Protein AF-A0AAD5MAP2-F1 (afdb_monomer_lite)

Sequence (119 aa):
MLKFIVWCILVHTVLSLGLGRTQSSGVKGRLICDSKPAAGVTVKLYDDDRGVDADDLMASGKTNSNGEFELRGYTEEFTPIDPKLNIYHDCNDLKPCQRKSTIKIPDKYITSGKVRAVS

Foldseek 3Di:
DVVVVVVVVVVVVVVPPLLWFKKKFKEKDFDDFPNAGDWFKKKWKWFDDPDDDDTHTFWIDTAHRRRIDMTMGIDTHNDQTFIKMWIWACRVHPDPGTDIDMDTDDSVRMDTDSDDRYD

Organism: Parelaphostrongylus tenuis (NCBI:txid148309)

Secondary structure (DSSP, 8-state):
-HHHHHHHHHHHHHHTS--PEEEEEEEEEE-EETTEE-TT-EEEEEE---SSS---EEEEEE--TTSEEEEEEEEEESSPP-EEEEEEE-TT--SSSPEEEEEEPPGGG-EESS-----

InterPro domains:
  IPR001534 Transthyretin-like [PF01060] (28-106)
  IPR001534 Transthyretin-like [PTHR21700] (10-115)
  IPR038479 Transthyretin-like superfamily [G3DSA:2.60.40.3330] (21-118)

pLDDT: mean 85.28, std 15.69, range [42.94, 98.69]

Radius of gyration: 20.09 Å; chains: 1; bounding box: 65×20×52 Å

Structure (mmCIF, N/CA/C/O backbone):
data_AF-A0AAD5MAP2-F1
#
_entry.id   AF-A0AAD5MAP2-F1
#
loop_
_atom_site.group_PDB
_atom_site.id
_atom_site.type_symbol
_atom_site.label_atom_id
_atom_site.label_alt_id
_atom_site.label_comp_id
_atom_site.label_asym_id
_atom_site.label_entity_id
_atom_site.label_seq_id
_atom_site.pdbx_PDB_ins_code
_atom_site.Cartn_x
_atom_site.Cartn_y
_atom_site.Cartn_z
_atom_site.occupancy
_atom_site.B_iso_or_equiv
_atom_site.auth_seq_id
_atom_site.auth_comp_id
_atom_site.auth_asym_id
_atom_site.auth_atom_id
_atom_site.pdbx_PDB_model_num
ATOM 1 N N . MET A 1 1 ? 46.084 8.352 -27.701 1.00 62.28 1 MET A N 1
ATOM 2 C CA . MET A 1 1 ? 45.324 9.337 -26.896 1.00 62.28 1 MET A CA 1
ATOM 3 C C . MET A 1 1 ? 43.868 9.435 -27.348 1.00 62.28 1 MET A C 1
ATOM 5 O O . MET A 1 1 ? 42.997 9.151 -26.542 1.00 62.28 1 MET A O 1
ATOM 9 N N . LEU A 1 2 ? 43.588 9.681 -28.636 1.00 57.47 2 LEU A N 1
ATOM 10 C CA . LEU A 1 2 ? 42.215 9.755 -29.170 1.00 57.47 2 LEU A CA 1
ATOM 11 C C . LEU A 1 2 ? 41.370 8.481 -28.939 1.00 57.47 2 LEU A C 1
ATOM 13 O O . LEU A 1 2 ? 40.213 8.576 -28.559 1.00 57.47 2 LEU A O 1
ATOM 17 N N . LYS A 1 3 ? 41.966 7.284 -29.061 1.00 60.41 3 LYS A N 1
ATOM 18 C CA . LYS A 1 3 ? 41.287 5.999 -28.783 1.00 60.41 3 LYS A CA 1
ATOM 19 C C . LYS A 1 3 ? 40.845 5.828 -27.320 1.00 60.41 3 LYS A C 1
ATOM 21 O O . LYS A 1 3 ? 39.782 5.274 -27.076 1.00 60.41 3 LYS A O 1
ATOM 26 N N . PHE A 1 4 ? 41.633 6.328 -26.366 1.00 63.53 4 PHE A N 1
ATOM 27 C CA . PHE A 1 4 ? 41.290 6.280 -24.939 1.00 63.53 4 PHE A CA 1
ATOM 28 C C . PHE A 1 4 ? 40.187 7.283 -24.596 1.00 63.53 4 PHE A C 1
ATOM 30 O O . PHE A 1 4 ? 39.289 6.956 -23.834 1.00 63.53 4 PHE A O 1
ATOM 37 N N . ILE A 1 5 ? 40.205 8.466 -25.220 1.00 67.62 5 ILE A N 1
ATOM 38 C CA . ILE A 1 5 ? 39.147 9.474 -25.068 1.00 67.62 5 ILE A CA 1
ATOM 39 C C . ILE A 1 5 ? 37.818 8.943 -25.622 1.00 67.62 5 ILE A C 1
ATOM 41 O O . ILE A 1 5 ? 36.802 9.031 -24.944 1.00 67.62 5 ILE A O 1
ATOM 45 N N . VAL A 1 6 ? 37.827 8.318 -26.805 1.00 71.06 6 VAL A N 1
ATOM 46 C CA . VAL A 1 6 ? 36.627 7.696 -27.394 1.00 71.06 6 VAL A CA 1
ATOM 47 C C . VAL A 1 6 ? 36.086 6.569 -26.508 1.00 71.06 6 VAL A C 1
ATOM 49 O O . VAL A 1 6 ? 34.878 6.481 -26.310 1.00 71.06 6 VAL A O 1
ATOM 52 N N . TRP A 1 7 ? 36.956 5.742 -25.920 1.00 66.12 7 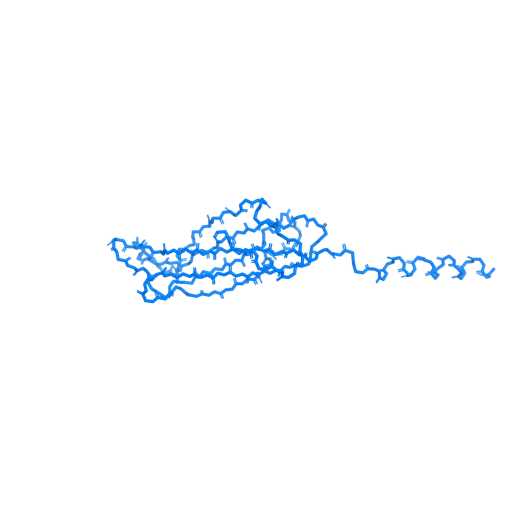TRP A N 1
ATOM 53 C CA . TRP A 1 7 ? 36.530 4.674 -25.011 1.00 66.12 7 TRP A CA 1
ATOM 54 C C . TRP A 1 7 ? 35.944 5.214 -23.697 1.00 66.12 7 TRP A C 1
ATOM 56 O O . TRP A 1 7 ? 34.885 4.757 -23.276 1.00 66.12 7 TRP A O 1
ATOM 66 N N . CYS A 1 8 ? 36.554 6.243 -23.100 1.00 64.00 8 CYS A N 1
ATOM 67 C CA . CYS A 1 8 ? 36.010 6.916 -21.918 1.00 64.00 8 CYS A CA 1
ATOM 68 C C . CYS A 1 8 ? 34.653 7.580 -22.194 1.00 64.00 8 CYS A C 1
ATOM 70 O O . CYS A 1 8 ? 33.762 7.491 -21.353 1.00 64.00 8 CYS A O 1
ATOM 72 N N . ILE A 1 9 ? 34.473 8.200 -23.369 1.00 64.38 9 ILE A N 1
ATOM 73 C CA . ILE A 1 9 ? 33.189 8.782 -23.788 1.00 64.38 9 ILE A CA 1
ATOM 74 C C . ILE A 1 9 ? 32.133 7.683 -23.943 1.00 64.38 9 ILE A C 1
ATOM 76 O O . ILE A 1 9 ? 31.040 7.831 -23.410 1.00 64.38 9 ILE A O 1
ATOM 80 N N . LEU A 1 10 ? 32.461 6.558 -24.591 1.00 60.53 10 LEU A N 1
ATOM 81 C CA . LEU A 1 10 ? 31.531 5.433 -24.739 1.00 60.53 10 LEU A CA 1
ATOM 82 C C . LEU A 1 10 ? 31.106 4.862 -23.376 1.00 60.53 10 LEU A C 1
ATOM 84 O O . LEU A 1 10 ? 29.915 4.669 -23.143 1.00 60.53 10 LEU A O 1
ATOM 88 N N . VAL A 1 11 ? 32.039 4.679 -22.438 1.00 61.09 11 VAL A N 1
ATOM 89 C CA . VAL A 1 11 ? 31.724 4.208 -21.076 1.00 61.09 11 VAL A CA 1
ATOM 90 C C . VAL A 1 11 ? 30.854 5.219 -20.313 1.00 61.09 11 VAL A C 1
ATOM 92 O O . VAL A 1 11 ? 29.868 4.822 -19.698 1.00 61.09 11 VAL A O 1
ATOM 95 N N . HIS A 1 12 ? 31.139 6.524 -20.407 1.00 58.47 12 HIS A N 1
ATOM 96 C CA . HIS A 1 12 ? 30.297 7.570 -19.807 1.00 58.47 12 HIS A CA 1
ATOM 97 C C . HIS A 1 12 ? 28.886 7.610 -20.403 1.00 58.47 12 HIS A C 1
ATOM 99 O O . HIS A 1 12 ? 27.910 7.758 -19.667 1.00 58.47 12 HIS A O 1
ATOM 105 N N . THR A 1 13 ? 28.756 7.453 -21.725 1.00 56.56 13 THR A N 1
ATOM 106 C CA . THR A 1 13 ? 27.439 7.438 -22.373 1.00 56.56 13 THR A CA 1
ATOM 107 C C . THR A 1 13 ? 26.600 6.243 -21.934 1.00 56.56 13 THR A C 1
ATOM 109 O O . THR A 1 13 ? 25.409 6.417 -21.715 1.00 56.56 13 THR A O 1
ATOM 112 N N . VAL A 1 14 ? 27.205 5.066 -21.720 1.00 57.03 14 VAL A N 1
ATOM 113 C CA . VAL A 1 14 ? 26.489 3.856 -21.273 1.00 57.03 14 VAL A CA 1
ATOM 114 C C . VAL A 1 14 ? 26.044 3.966 -19.809 1.00 57.03 14 VAL A C 1
ATOM 116 O O . VAL A 1 14 ? 24.941 3.535 -19.487 1.00 57.03 14 VAL A O 1
ATOM 119 N N . LEU A 1 15 ? 26.840 4.601 -18.936 1.00 52.38 15 LEU A N 1
ATOM 120 C CA . LEU A 1 15 ? 26.448 4.874 -17.543 1.00 52.38 15 LEU A CA 1
ATOM 121 C C . LEU A 1 15 ? 25.358 5.952 -17.400 1.00 52.38 15 LEU A C 1
ATOM 123 O O . LEU A 1 15 ? 24.753 6.059 -16.339 1.00 52.38 15 LEU A O 1
ATOM 127 N N . SER A 1 16 ? 25.112 6.748 -18.444 1.00 51.06 16 SER A N 1
ATOM 128 C CA . SER A 1 16 ? 24.111 7.825 -18.429 1.00 51.06 16 SER A CA 1
ATOM 129 C C . SER A 1 16 ? 22.718 7.370 -18.881 1.00 51.06 16 SER A C 1
ATOM 131 O O . SER A 1 16 ? 21.788 8.177 -18.887 1.00 51.06 16 SER A O 1
ATOM 133 N N . LEU A 1 17 ? 22.543 6.102 -19.277 1.00 55.28 17 LEU A N 1
ATOM 134 C CA . LEU A 1 17 ? 21.203 5.555 -19.468 1.00 55.28 17 LEU A CA 1
ATOM 135 C C . LEU A 1 17 ? 20.581 5.334 -18.085 1.00 55.28 17 LEU A C 1
ATOM 137 O O . LEU A 1 17 ? 21.093 4.556 -17.289 1.00 55.28 17 LEU A O 1
ATOM 141 N N . GLY A 1 18 ? 19.471 6.011 -17.792 1.00 53.47 18 GLY A N 1
ATOM 142 C CA . GLY A 1 18 ? 18.602 5.643 -16.675 1.00 53.47 18 GLY A CA 1
ATOM 143 C C . GLY A 1 18 ? 18.091 4.224 -16.913 1.00 53.47 18 GLY A C 1
ATOM 144 O O . GLY A 1 18 ? 17.247 4.005 -17.776 1.00 53.47 18 GLY A O 1
ATOM 145 N N . LEU A 1 19 ? 18.678 3.248 -16.226 1.00 65.12 19 LEU A N 1
ATOM 146 C CA . LEU A 1 19 ? 18.480 1.822 -16.500 1.00 65.12 19 LEU A CA 1
ATOM 147 C C . LEU A 1 19 ? 17.277 1.208 -15.739 1.00 65.12 19 LEU A C 1
ATOM 149 O O . LEU A 1 19 ? 17.069 -0.002 -15.809 1.00 65.12 19 LEU A O 1
ATOM 153 N N . GLY A 1 20 ? 16.467 2.019 -15.052 1.00 74.12 20 GLY A N 1
ATOM 154 C CA . GLY A 1 20 ? 15.226 1.587 -14.400 1.00 74.12 20 GLY A CA 1
ATOM 155 C C . GLY A 1 20 ? 14.027 1.602 -15.352 1.00 74.12 20 GLY A C 1
ATOM 156 O O . GLY A 1 20 ? 13.916 2.454 -16.236 1.00 74.12 20 GLY A O 1
ATOM 157 N N . ARG A 1 21 ? 13.102 0.656 -15.182 1.00 86.12 21 ARG A N 1
ATOM 158 C CA . ARG A 1 21 ? 11.807 0.652 -15.870 1.00 86.12 21 ARG A CA 1
ATOM 159 C C . ARG A 1 21 ? 10.758 1.209 -14.922 1.00 86.12 21 ARG A C 1
ATOM 161 O O . ARG A 1 21 ? 10.615 0.742 -13.798 1.00 86.12 21 ARG A O 1
ATOM 168 N N . THR A 1 22 ? 9.962 2.162 -15.396 1.00 91.31 22 THR A N 1
ATOM 169 C CA . THR A 1 22 ? 8.770 2.572 -14.654 1.00 91.31 22 THR A CA 1
ATOM 170 C C . THR A 1 22 ? 7.749 1.442 -14.669 1.00 91.31 22 THR A C 1
ATOM 172 O O . THR A 1 22 ? 7.367 0.957 -15.741 1.00 91.31 22 THR A O 1
ATOM 175 N N . GLN A 1 23 ? 7.280 1.056 -13.491 1.00 92.44 23 GLN A N 1
ATOM 176 C CA . GLN A 1 23 ? 6.282 0.010 -13.300 1.00 92.44 23 GLN A CA 1
ATOM 177 C C . GLN A 1 23 ? 5.219 0.494 -12.324 1.00 92.44 23 GLN A C 1
ATOM 179 O O . GLN A 1 23 ? 5.502 1.290 -11.432 1.00 92.44 23 GLN A O 1
ATOM 184 N N . SER A 1 24 ? 3.981 0.049 -12.507 1.00 94.00 24 SER A N 1
ATOM 185 C CA . SER A 1 24 ? 2.852 0.499 -11.700 1.00 94.00 24 SER A CA 1
ATOM 186 C C . SER A 1 24 ? 1.920 -0.637 -11.317 1.00 94.00 24 SER A C 1
ATOM 188 O O . SER A 1 24 ? 1.797 -1.636 -12.028 1.00 94.00 24 SER A O 1
ATOM 190 N N . SER A 1 25 ? 1.243 -0.450 -10.189 1.00 95.25 25 SER A N 1
ATOM 191 C CA . SER A 1 25 ? 0.196 -1.333 -9.690 1.00 95.25 25 SER A CA 1
ATOM 192 C C . SER A 1 25 ? -0.879 -0.501 -8.993 1.00 95.25 25 SER A C 1
ATOM 194 O O . SER A 1 25 ? -0.680 0.671 -8.645 1.00 95.25 25 SER A O 1
ATOM 196 N N . GLY A 1 26 ? -2.044 -1.099 -8.796 1.00 95.19 26 GLY A N 1
ATOM 197 C CA . GLY A 1 26 ? -3.140 -0.463 -8.089 1.00 95.19 26 GLY A CA 1
ATOM 198 C C . GLY A 1 26 ? -4.088 -1.474 -7.481 1.00 95.19 26 GLY A C 1
ATOM 199 O O . GLY A 1 26 ? -4.180 -2.624 -7.912 1.00 95.19 26 GLY A O 1
ATOM 200 N N . VAL A 1 27 ? -4.800 -1.024 -6.460 1.00 96.38 27 VAL A N 1
ATOM 201 C CA . VAL A 1 27 ? -5.697 -1.842 -5.653 1.00 96.38 27 VAL A CA 1
ATOM 202 C C . VAL A 1 27 ? -6.900 -1.013 -5.247 1.00 96.38 27 VAL A C 1
ATOM 204 O O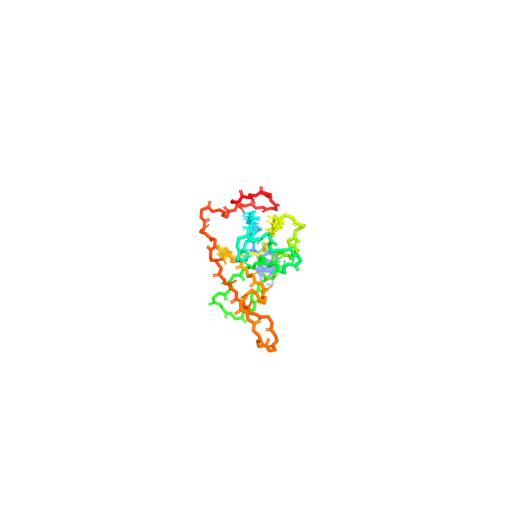 . VAL A 1 27 ? -6.758 0.126 -4.797 1.00 96.38 27 VAL A O 1
ATOM 207 N N . LYS A 1 28 ? -8.088 -1.593 -5.380 1.00 97.44 28 LYS A N 1
ATOM 208 C CA . LYS A 1 28 ? -9.312 -1.063 -4.778 1.00 97.44 28 LYS A CA 1
ATOM 209 C C . LYS A 1 28 ? -9.903 -2.080 -3.821 1.00 97.44 28 LYS A C 1
ATOM 211 O O . LYS A 1 28 ? -9.732 -3.286 -3.981 1.00 97.44 28 LYS A O 1
ATOM 216 N N . GLY A 1 29 ? -10.638 -1.604 -2.832 1.00 97.50 29 GLY A N 1
ATOM 217 C CA . GLY A 1 29 ? -11.283 -2.498 -1.887 1.00 97.50 29 GLY A CA 1
ATOM 218 C C . GLY A 1 29 ? -12.212 -1.778 -0.934 1.00 97.50 29 GLY A C 1
ATOM 219 O O . GLY A 1 29 ? -12.370 -0.560 -0.986 1.00 97.50 29 GLY A O 1
ATOM 220 N N . ARG A 1 30 ? -12.823 -2.563 -0.046 1.00 98.25 30 ARG A N 1
ATOM 221 C CA . ARG A 1 30 ? -13.678 -2.080 1.036 1.00 98.25 30 ARG A CA 1
ATOM 222 C C . ARG A 1 30 ? -13.334 -2.809 2.325 1.00 98.25 30 ARG A C 1
ATOM 224 O O . ARG A 1 30 ? -13.352 -4.036 2.357 1.00 98.25 30 ARG A O 1
ATOM 231 N N . LEU A 1 31 ? -13.033 -2.055 3.376 1.00 98.12 31 LEU A N 1
ATOM 232 C CA . LEU A 1 31 ? -12.697 -2.588 4.689 1.00 98.12 31 LEU A CA 1
ATOM 233 C C . LEU A 1 31 ?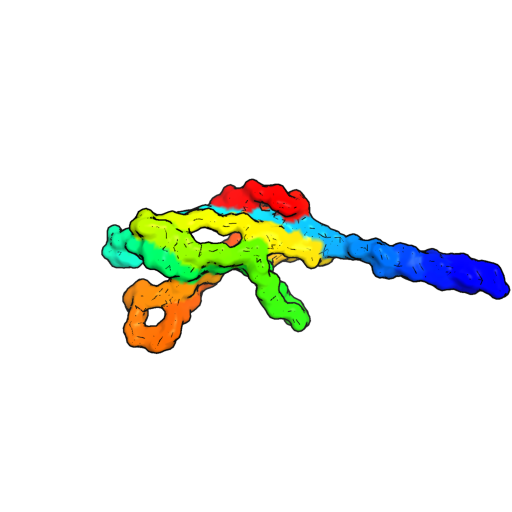 -13.930 -2.607 5.586 1.00 98.12 31 LEU A C 1
ATOM 235 O O . LEU A 1 31 ? -14.641 -1.609 5.713 1.00 98.12 31 LEU A O 1
ATOM 239 N N . ILE A 1 32 ? -14.158 -3.754 6.221 1.00 97.88 32 ILE A N 1
ATOM 240 C CA . ILE A 1 32 ? -15.250 -3.989 7.162 1.00 97.88 32 ILE A CA 1
ATOM 241 C C . ILE A 1 32 ? -14.640 -4.417 8.498 1.00 97.88 32 ILE A C 1
ATOM 243 O O . ILE A 1 32 ? -13.761 -5.276 8.527 1.00 97.88 32 ILE A O 1
ATOM 247 N N . CYS A 1 33 ? -15.121 -3.830 9.590 1.00 97.12 33 CYS A N 1
ATOM 248 C CA . CYS A 1 33 ? -14.804 -4.210 10.963 1.00 97.12 33 CYS A CA 1
ATOM 249 C C . CYS A 1 33 ? -16.121 -4.472 11.701 1.00 97.12 33 CYS A C 1
ATOM 251 O O . CYS A 1 33 ? -16.991 -3.604 11.712 1.00 97.12 33 CYS A O 1
ATOM 253 N N . ASP A 1 34 ? -16.303 -5.676 12.246 1.00 94.94 34 ASP A N 1
ATOM 254 C CA . ASP A 1 34 ? -17.525 -6.102 12.951 1.00 94.94 34 ASP A CA 1
ATOM 255 C C . ASP A 1 34 ? -18.825 -5.751 12.211 1.00 94.94 34 ASP A C 1
ATOM 257 O O . ASP A 1 34 ? -19.756 -5.152 12.749 1.00 94.94 34 ASP A O 1
ATOM 261 N N . SER A 1 35 ? -18.882 -6.123 10.929 1.00 95.25 35 SER A N 1
ATOM 262 C CA . SER A 1 35 ? -20.012 -5.861 10.021 1.00 95.25 35 SER A CA 1
ATOM 263 C C . SER A 1 35 ? -20.292 -4.383 9.715 1.00 95.25 35 SER A C 1
ATOM 265 O O . SER A 1 35 ? -21.275 -4.079 9.041 1.00 95.25 35 SER A O 1
ATOM 267 N N . LYS A 1 36 ? -19.432 -3.456 10.149 1.00 97.44 36 LYS A N 1
ATOM 268 C CA . LYS A 1 36 ? -19.532 -2.026 9.835 1.00 97.44 36 LYS A CA 1
ATOM 269 C C . LYS A 1 36 ? -18.411 -1.584 8.893 1.00 97.44 36 LYS A C 1
ATOM 271 O O . LYS A 1 36 ? -17.293 -2.091 8.995 1.00 97.44 36 LYS A O 1
ATOM 276 N N . PRO A 1 37 ? -18.669 -0.623 7.994 1.00 98.25 37 PRO A N 1
ATOM 277 C CA . PRO A 1 37 ? -17.611 0.005 7.218 1.00 98.25 37 PRO A CA 1
ATOM 278 C C . PRO A 1 37 ? -16.522 0.610 8.105 1.00 98.25 37 PRO A C 1
ATOM 280 O O . PRO A 1 37 ? -16.809 1.393 9.010 1.00 98.25 37 PRO A O 1
ATOM 283 N N . ALA A 1 38 ? -15.268 0.257 7.837 1.00 98.00 38 ALA A N 1
ATOM 284 C CA . ALA A 1 38 ? -14.127 0.781 8.572 1.00 98.00 38 ALA A CA 1
ATOM 285 C C . ALA A 1 38 ? -13.624 2.060 7.890 1.00 98.00 38 ALA A C 1
ATOM 287 O O . ALA A 1 38 ? -12.800 2.003 6.976 1.00 98.00 38 ALA A O 1
ATOM 288 N N . ALA A 1 39 ? -14.155 3.210 8.305 1.00 98.00 39 ALA A N 1
ATOM 289 C CA . ALA A 1 39 ? -13.807 4.523 7.761 1.00 98.00 39 ALA A CA 1
ATOM 290 C C . ALA A 1 39 ? -12.504 5.092 8.353 1.00 98.00 39 ALA A C 1
ATOM 292 O O . ALA A 1 39 ? -12.156 4.819 9.500 1.00 98.00 39 ALA A O 1
ATOM 293 N N . GLY A 1 40 ? -11.787 5.913 7.578 1.00 97.81 40 GLY A N 1
ATOM 294 C CA . GLY A 1 40 ? -10.580 6.623 8.022 1.00 97.81 40 GLY A CA 1
ATOM 295 C C . GLY A 1 40 ? -9.331 5.754 8.228 1.00 97.81 40 GLY A C 1
ATOM 296 O O . GLY A 1 40 ? -8.289 6.274 8.652 1.00 97.81 40 GLY A O 1
ATOM 297 N N . VAL A 1 41 ? -9.411 4.462 7.896 1.00 98.25 41 VAL A N 1
ATOM 298 C CA . VAL A 1 41 ? -8.313 3.491 7.985 1.00 98.25 41 VAL A CA 1
ATOM 299 C C . VAL A 1 41 ? -7.233 3.871 6.987 1.00 98.25 41 VAL A C 1
ATOM 301 O O . VAL A 1 41 ? -7.520 4.078 5.809 1.00 98.25 41 VAL A O 1
ATOM 304 N N . THR A 1 42 ? -5.987 3.971 7.448 1.00 98.50 42 THR A N 1
ATOM 305 C CA . THR A 1 42 ? -4.857 4.303 6.576 1.00 98.50 42 THR A CA 1
ATOM 306 C C . THR A 1 42 ? -4.475 3.080 5.752 1.00 98.50 42 THR A C 1
ATOM 308 O O . THR A 1 42 ? -4.240 2.002 6.297 1.00 98.50 42 THR A O 1
ATOM 311 N N . VAL A 1 43 ? -4.369 3.265 4.442 1.00 98.56 43 VAL A N 1
ATOM 312 C CA . VAL A 1 43 ? -3.946 2.242 3.486 1.00 98.56 43 VAL A CA 1
ATOM 313 C C . VAL A 1 43 ? -2.765 2.763 2.680 1.00 98.56 43 VAL A C 1
ATOM 315 O O . VAL A 1 43 ? -2.745 3.931 2.291 1.00 98.56 43 VAL A O 1
ATOM 318 N N . LYS A 1 44 ? -1.767 1.915 2.445 1.00 98.06 44 LYS A N 1
ATOM 319 C CA . LYS A 1 44 ? -0.552 2.280 1.714 1.00 98.06 44 LYS A CA 1
ATOM 320 C C . LYS A 1 44 ? -0.141 1.174 0.758 1.00 98.06 44 LYS A C 1
ATOM 322 O O . LYS A 1 44 ? -0.048 0.022 1.169 1.00 98.06 44 LYS A O 1
ATOM 327 N N . LEU A 1 45 ? 0.100 1.544 -0.489 1.00 96.88 45 LEU A N 1
ATOM 328 C CA . LEU A 1 45 ? 0.670 0.688 -1.515 1.00 96.88 45 LEU A CA 1
ATOM 329 C C . LEU A 1 45 ? 2.180 0.909 -1.529 1.00 96.88 45 LEU A C 1
ATOM 331 O O . LEU A 1 45 ? 2.628 2.051 -1.641 1.00 96.88 45 LEU A O 1
ATOM 335 N N . TYR A 1 46 ? 2.922 -0.178 -1.408 1.00 95.75 46 TYR A N 1
ATOM 336 C CA . TYR A 1 46 ? 4.375 -0.202 -1.386 1.00 95.75 46 TYR A CA 1
ATOM 337 C C . TYR A 1 46 ? 4.908 -1.131 -2.462 1.00 95.75 46 TYR A C 1
ATOM 339 O O . TYR A 1 46 ? 4.225 -2.095 -2.815 1.00 95.75 46 TYR A O 1
ATOM 347 N N . ASP A 1 47 ? 6.131 -0.863 -2.886 1.00 92.81 47 ASP A N 1
ATOM 348 C CA . ASP A 1 47 ? 7.031 -1.885 -3.394 1.00 92.81 47 ASP A CA 1
ATOM 349 C C . ASP A 1 47 ? 7.718 -2.600 -2.215 1.00 92.81 47 ASP A C 1
ATOM 351 O O . ASP A 1 47 ? 8.030 -1.965 -1.207 1.00 92.81 47 ASP A O 1
ATOM 355 N N . ASP A 1 48 ? 7.861 -3.921 -2.269 1.00 89.31 48 ASP A N 1
ATOM 356 C CA . ASP A 1 48 ? 8.499 -4.743 -1.227 1.00 89.31 48 ASP A CA 1
ATOM 357 C C . ASP A 1 48 ? 9.921 -5.090 -1.661 1.00 89.31 48 ASP A C 1
ATOM 359 O O . ASP A 1 48 ? 10.182 -6.223 -2.070 1.00 89.31 48 ASP A O 1
ATOM 363 N N . ASP A 1 49 ? 10.834 -4.124 -1.568 1.00 76.75 49 ASP A N 1
ATOM 364 C CA . ASP A 1 49 ? 12.223 -4.336 -1.963 1.00 76.75 49 ASP A CA 1
ATOM 365 C C . ASP A 1 49 ? 12.857 -5.457 -1.127 1.00 76.75 49 ASP A C 1
ATOM 367 O O . ASP A 1 49 ? 13.059 -5.359 0.087 1.00 76.75 49 ASP A O 1
ATOM 371 N N . ARG A 1 50 ? 13.216 -6.569 -1.778 1.00 56.12 50 ARG A N 1
ATOM 372 C CA . ARG A 1 50 ? 13.895 -7.712 -1.133 1.00 56.12 50 ARG A CA 1
ATOM 373 C C . ARG A 1 50 ? 15.409 -7.490 -0.988 1.00 56.12 50 ARG A C 1
ATOM 375 O O . ARG A 1 50 ? 16.174 -8.456 -1.055 1.00 56.12 50 ARG A O 1
ATOM 382 N N . GLY A 1 51 ? 15.845 -6.237 -0.846 1.00 56.44 51 GLY A N 1
ATOM 383 C CA . GLY A 1 51 ? 17.219 -5.796 -1.090 1.00 56.44 51 GLY A CA 1
ATOM 384 C C . GLY A 1 51 ? 17.828 -4.879 -0.022 1.00 56.44 51 GLY A C 1
ATOM 385 O O . GLY A 1 51 ? 17.734 -5.137 1.176 1.00 56.44 51 GLY A O 1
ATOM 386 N N . VAL A 1 52 ? 18.577 -3.872 -0.486 1.00 42.94 52 VAL A N 1
ATOM 387 C CA . VAL A 1 52 ? 19.415 -2.956 0.326 1.00 42.94 52 VAL A CA 1
ATOM 388 C C . VAL A 1 52 ? 18.676 -1.642 0.642 1.00 42.94 52 VAL A C 1
ATOM 390 O O . VAL A 1 52 ? 19.105 -0.869 1.498 1.00 42.94 52 VAL A O 1
ATOM 393 N N . ASP A 1 53 ? 17.564 -1.403 -0.037 1.00 56.72 53 ASP A N 1
ATOM 394 C CA . ASP A 1 53 ? 16.638 -0.287 0.084 1.00 56.72 53 ASP A CA 1
ATOM 395 C C . ASP A 1 53 ? 15.423 -0.634 0.956 1.00 56.72 53 ASP A C 1
ATOM 397 O O . ASP A 1 53 ? 15.144 -1.786 1.289 1.00 56.72 53 ASP A O 1
ATOM 401 N N . ALA A 1 54 ? 14.762 0.418 1.433 1.00 62.53 54 ALA A N 1
ATOM 402 C CA . ALA A 1 54 ? 13.548 0.317 2.225 1.00 62.53 54 ALA A CA 1
ATOM 403 C C . ALA A 1 54 ? 12.337 0.460 1.306 1.00 62.53 54 ALA A C 1
ATOM 405 O O . ALA A 1 54 ? 12.353 1.373 0.492 1.00 62.53 54 ALA A O 1
ATOM 406 N N . ASP A 1 55 ? 11.289 -0.340 1.549 1.00 77.31 55 ASP A N 1
ATOM 407 C CA . ASP A 1 55 ? 10.010 -0.320 0.823 1.00 77.31 55 ASP A CA 1
ATOM 408 C C . ASP A 1 55 ? 9.652 1.046 0.200 1.00 77.31 55 ASP A C 1
ATOM 410 O O . ASP A 1 55 ? 9.279 1.993 0.918 1.00 77.31 55 ASP A O 1
ATOM 414 N N . ASP A 1 56 ? 9.654 1.127 -1.128 1.00 86.06 56 ASP A N 1
ATOM 415 C CA . ASP A 1 56 ? 9.224 2.327 -1.837 1.00 86.06 56 ASP A CA 1
ATOM 416 C C . ASP A 1 56 ? 7.722 2.587 -1.643 1.00 86.06 56 ASP A C 1
ATOM 418 O O . ASP A 1 56 ? 6.848 1.808 -2.038 1.00 86.06 56 ASP A O 1
ATOM 422 N N . LEU A 1 57 ? 7.373 3.732 -1.044 1.00 93.00 57 LEU A N 1
ATOM 423 C CA . LEU A 1 57 ? 5.977 4.155 -0.924 1.00 93.00 57 LEU A CA 1
ATOM 424 C C . LEU A 1 57 ? 5.447 4.618 -2.285 1.00 93.00 57 LEU A C 1
ATOM 426 O O . LEU A 1 57 ? 5.653 5.760 -2.691 1.00 93.00 57 LEU A O 1
ATOM 430 N N . MET A 1 58 ? 4.657 3.768 -2.934 1.00 93.94 58 MET A N 1
ATOM 431 C CA . MET A 1 58 ? 4.050 4.073 -4.228 1.00 93.94 58 MET A CA 1
ATOM 432 C C . MET A 1 58 ? 2.799 4.957 -4.101 1.00 93.94 58 MET A C 1
ATOM 434 O O . MET A 1 58 ? 2.568 5.835 -4.933 1.00 93.94 58 MET A O 1
ATOM 438 N N . ALA A 1 59 ? 1.948 4.709 -3.095 1.00 95.75 59 ALA A N 1
ATOM 439 C CA . ALA A 1 59 ? 0.736 5.498 -2.846 1.00 95.75 59 ALA A CA 1
ATOM 440 C C . ALA A 1 59 ? 0.218 5.355 -1.406 1.00 95.75 59 ALA A C 1
ATOM 442 O O . ALA A 1 59 ? 0.389 4.324 -0.761 1.00 95.75 59 ALA A O 1
ATOM 443 N N . SER A 1 60 ? -0.495 6.367 -0.909 1.00 97.81 60 SER A N 1
ATOM 444 C CA . SER A 1 60 ? -1.136 6.350 0.412 1.00 97.81 60 SER A CA 1
ATOM 445 C C . SER A 1 60 ? -2.523 6.973 0.342 1.00 97.81 60 SER A C 1
ATOM 447 O O . SER A 1 60 ? -2.751 7.923 -0.401 1.00 97.81 60 SER A O 1
ATOM 449 N N . GLY A 1 61 ? -3.437 6.483 1.172 1.00 98.06 61 GLY A N 1
ATOM 450 C CA . GLY A 1 61 ? -4.785 7.021 1.279 1.00 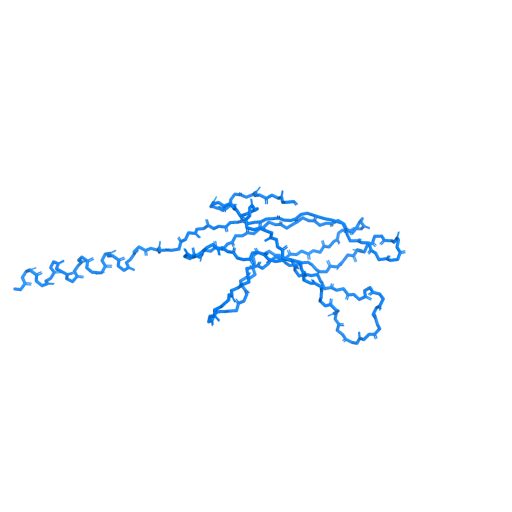98.06 61 GLY A CA 1
ATOM 451 C C . GLY A 1 61 ? -5.479 6.601 2.565 1.00 98.06 61 GLY A C 1
ATOM 452 O O . GLY A 1 61 ? -4.888 5.977 3.451 1.00 98.06 61 GLY A O 1
ATOM 453 N N . LYS A 1 62 ? -6.754 6.968 2.665 1.00 98.56 62 LYS A N 1
ATOM 454 C CA . LYS A 1 62 ? -7.642 6.563 3.752 1.00 98.56 62 LYS A CA 1
ATOM 455 C C . LYS A 1 62 ? -8.954 6.050 3.186 1.00 98.56 62 LYS A C 1
ATOM 457 O O . LYS A 1 62 ? -9.409 6.547 2.158 1.00 98.56 62 LYS A O 1
ATOM 462 N N . THR A 1 63 ? -9.562 5.086 3.866 1.00 98.62 63 THR A N 1
ATOM 463 C CA . THR A 1 63 ? -10.908 4.634 3.515 1.00 98.62 63 THR A CA 1
ATOM 464 C C . THR A 1 63 ? -11.949 5.733 3.727 1.00 98.62 63 THR A C 1
ATOM 466 O O . THR A 1 63 ? -11.873 6.507 4.687 1.00 98.62 63 THR A O 1
ATOM 469 N N . ASN A 1 64 ? -12.939 5.797 2.836 1.00 98.56 64 ASN A N 1
ATOM 470 C CA . ASN A 1 64 ? -14.070 6.720 2.939 1.00 98.56 64 ASN A CA 1
ATOM 471 C C . ASN A 1 64 ? -15.092 6.263 4.008 1.00 98.56 64 ASN A C 1
ATOM 473 O O . ASN A 1 64 ? -14.888 5.266 4.701 1.00 98.56 64 ASN A O 1
ATOM 477 N N . SER A 1 65 ? -16.220 6.971 4.136 1.00 98.38 65 SER A N 1
ATOM 478 C CA . SER A 1 65 ? -17.301 6.622 5.079 1.00 98.38 65 SER A CA 1
ATOM 479 C C . SER A 1 65 ? -17.923 5.241 4.837 1.00 98.38 65 SER A C 1
ATOM 481 O O . SER A 1 65 ? -18.458 4.640 5.763 1.00 98.38 65 SER A O 1
ATOM 483 N N . ASN A 1 66 ? -17.827 4.725 3.610 1.00 98.50 66 ASN A N 1
ATOM 484 C CA . ASN A 1 66 ? -18.275 3.389 3.223 1.00 98.50 66 ASN A CA 1
ATOM 485 C C . ASN A 1 66 ? -17.161 2.337 3.361 1.00 98.50 66 ASN A C 1
ATOM 487 O O . ASN A 1 66 ? -17.352 1.186 2.969 1.00 98.50 66 ASN A O 1
ATOM 491 N N . GLY A 1 67 ? -16.011 2.697 3.942 1.00 98.44 67 GLY A N 1
ATOM 492 C CA . GLY A 1 67 ? -14.859 1.814 4.109 1.00 98.44 67 GLY A CA 1
ATOM 493 C C . GLY A 1 67 ? -14.095 1.551 2.809 1.00 98.44 67 GLY A C 1
ATOM 494 O O . GLY A 1 67 ? -13.217 0.693 2.786 1.00 98.44 67 GLY A O 1
ATOM 495 N N . GLU A 1 68 ? -14.423 2.246 1.723 1.00 98.69 68 GLU A N 1
ATOM 496 C CA . GLU A 1 68 ? -13.858 2.012 0.395 1.00 98.69 68 GLU A CA 1
ATOM 497 C C . GLU A 1 68 ? -12.567 2.801 0.195 1.00 98.69 68 GLU A C 1
ATOM 499 O O . GLU A 1 68 ? -12.413 3.912 0.708 1.00 98.69 68 GLU A O 1
ATOM 504 N N . PHE A 1 69 ? -11.651 2.234 -0.582 1.00 98.38 69 PHE A N 1
ATOM 505 C CA . PHE A 1 69 ? -10.417 2.882 -0.999 1.00 98.38 69 PHE A CA 1
ATOM 506 C C . PHE A 1 69 ? -10.023 2.446 -2.409 1.00 98.38 69 PHE A C 1
ATOM 508 O O . PHE A 1 69 ? -10.371 1.357 -2.866 1.00 98.38 69 PHE A O 1
ATOM 515 N N . GLU A 1 70 ? -9.237 3.291 -3.065 1.00 97.56 70 GLU A N 1
ATOM 516 C CA . GLU A 1 70 ? -8.554 2.985 -4.313 1.00 97.56 70 GLU A CA 1
ATOM 517 C C . GLU A 1 70 ? -7.178 3.651 -4.273 1.00 97.56 70 GLU A C 1
ATOM 519 O O . GLU A 1 70 ? -7.073 4.855 -4.044 1.00 97.56 70 GLU A O 1
ATOM 524 N N . LEU A 1 71 ? -6.124 2.864 -4.470 1.00 96.62 71 LEU A N 1
ATOM 525 C CA . LEU A 1 71 ? -4.748 3.333 -4.569 1.00 96.62 71 LEU A CA 1
ATOM 526 C C . LEU A 1 71 ? -4.168 2.925 -5.916 1.00 96.62 71 LEU A C 1
ATOM 528 O O . LEU A 1 71 ? -4.401 1.818 -6.399 1.00 96.62 71 LEU A O 1
ATOM 532 N N . ARG A 1 72 ? -3.375 3.819 -6.499 1.00 95.31 72 ARG A N 1
ATOM 533 C CA . ARG A 1 72 ? -2.580 3.578 -7.704 1.00 95.31 72 ARG A CA 1
ATOM 534 C C . ARG A 1 72 ? -1.239 4.257 -7.503 1.00 95.31 72 ARG A C 1
ATOM 536 O O . ARG A 1 72 ? -1.217 5.419 -7.104 1.00 95.31 72 ARG A O 1
ATOM 543 N N . GLY A 1 73 ? -0.155 3.559 -7.792 1.00 93.38 73 GLY A N 1
ATOM 544 C CA . GLY A 1 73 ? 1.188 4.104 -7.649 1.00 93.38 73 GLY A CA 1
ATOM 545 C C . GLY A 1 73 ? 2.159 3.454 -8.621 1.00 93.38 73 GLY A C 1
ATOM 546 O O . GLY A 1 73 ? 1.822 2.473 -9.285 1.00 93.38 73 GLY A O 1
ATOM 547 N N . TYR A 1 74 ? 3.349 4.029 -8.726 1.00 93.44 74 TYR A N 1
ATOM 548 C CA . TYR A 1 74 ? 4.420 3.542 -9.587 1.00 93.44 74 TYR A CA 1
ATOM 549 C C . TYR A 1 74 ? 5.774 3.802 -8.924 1.00 93.44 74 TYR A C 1
ATOM 551 O O . TYR A 1 74 ? 5.885 4.741 -8.138 1.00 93.44 74 TYR A O 1
ATOM 559 N N . THR A 1 75 ? 6.785 3.018 -9.283 1.00 90.69 75 THR A N 1
ATOM 560 C CA . THR A 1 75 ? 8.196 3.306 -8.985 1.00 90.69 75 THR A CA 1
ATOM 561 C C . THR A 1 75 ? 9.066 2.992 -10.213 1.00 90.69 75 THR A C 1
ATOM 563 O O . THR A 1 75 ? 8.561 2.507 -11.236 1.00 90.69 75 THR A O 1
ATOM 566 N N . GLU A 1 76 ? 10.341 3.369 -10.165 1.00 88.50 76 GLU A N 1
ATOM 567 C CA . GLU A 1 76 ? 11.341 3.095 -11.198 1.00 88.50 76 GLU A CA 1
ATOM 568 C C . GLU A 1 76 ? 12.336 2.062 -10.678 1.00 88.50 76 GLU A C 1
ATOM 570 O O . GLU A 1 76 ? 13.210 2.381 -9.883 1.00 88.50 76 GLU A O 1
ATOM 575 N N . GLU A 1 77 ? 12.229 0.833 -11.177 1.00 83.06 77 GLU A N 1
ATOM 576 C CA . GLU A 1 77 ? 13.039 -0.289 -10.707 1.00 83.06 77 GLU A CA 1
ATOM 577 C C . GLU A 1 77 ? 13.606 -1.076 -11.896 1.00 83.06 77 GLU A C 1
ATOM 579 O O . GLU A 1 77 ? 13.036 -1.110 -12.992 1.00 83.06 77 GLU A O 1
ATOM 584 N N . PHE A 1 78 ? 14.772 -1.687 -11.712 1.00 82.31 78 PHE A N 1
ATOM 585 C CA . PHE A 1 78 ? 15.413 -2.520 -12.731 1.00 82.31 78 PHE A CA 1
ATOM 586 C C . PHE A 1 78 ? 14.739 -3.893 -12.853 1.00 82.31 78 PHE A C 1
ATOM 588 O O . PHE A 1 78 ? 14.607 -4.433 -13.959 1.00 82.31 78 PHE A O 1
ATOM 595 N N . THR A 1 79 ? 14.341 -4.454 -11.714 1.00 84.94 79 THR A N 1
ATOM 596 C CA . THR A 1 79 ? 13.608 -5.714 -11.559 1.00 84.94 79 THR A CA 1
ATOM 597 C C . THR A 1 79 ? 12.100 -5.475 -11.529 1.00 84.94 79 THR A C 1
ATOM 599 O O . THR A 1 79 ? 11.678 -4.326 -11.477 1.00 84.94 79 THR A O 1
ATOM 602 N N . PRO A 1 80 ? 11.258 -6.512 -11.692 1.00 88.62 80 PRO A N 1
ATOM 603 C CA . PRO A 1 80 ? 9.828 -6.376 -11.448 1.00 88.62 80 PRO A CA 1
ATOM 604 C C . PRO A 1 80 ? 9.544 -5.990 -9.997 1.00 88.62 80 PRO A C 1
ATOM 606 O O . PRO A 1 80 ? 10.050 -6.665 -9.105 1.00 88.62 80 PRO A O 1
ATOM 609 N N . ILE A 1 81 ? 8.679 -4.990 -9.818 1.00 90.88 81 ILE A N 1
ATOM 610 C CA . ILE A 1 81 ? 8.215 -4.537 -8.501 1.00 90.88 81 ILE A CA 1
ATOM 611 C C . ILE A 1 81 ? 7.508 -5.675 -7.748 1.00 90.88 81 ILE A C 1
ATOM 613 O O . ILE A 1 81 ? 6.873 -6.532 -8.362 1.00 90.88 81 ILE A O 1
ATOM 617 N N . ASP A 1 82 ? 7.540 -5.664 -6.422 1.00 93.00 82 ASP A N 1
ATOM 618 C CA . ASP A 1 82 ? 6.865 -6.604 -5.524 1.00 93.00 82 ASP A CA 1
ATOM 619 C C . ASP A 1 82 ? 5.717 -5.885 -4.761 1.00 93.00 82 ASP A C 1
ATOM 621 O O . ASP A 1 82 ? 5.795 -5.634 -3.553 1.00 93.00 82 ASP A O 1
ATOM 625 N N . PRO A 1 83 ? 4.591 -5.538 -5.419 1.00 94.25 83 PRO A N 1
ATOM 626 C CA . PRO A 1 83 ? 3.599 -4.644 -4.840 1.00 94.25 83 PRO A CA 1
ATOM 627 C C . PRO A 1 83 ? 2.880 -5.264 -3.632 1.00 94.25 83 PRO A C 1
ATOM 629 O O . PRO A 1 83 ? 2.360 -6.383 -3.678 1.00 94.25 83 PRO A O 1
ATOM 632 N N . LYS A 1 84 ? 2.745 -4.497 -2.547 1.00 95.75 84 LYS A N 1
ATOM 633 C CA . LYS A 1 84 ? 1.988 -4.885 -1.346 1.00 95.75 84 LYS A CA 1
ATOM 634 C C . LYS A 1 84 ? 1.118 -3.755 -0.809 1.00 95.75 84 LYS A C 1
ATOM 636 O O . LYS A 1 84 ? 1.488 -2.585 -0.806 1.00 95.75 84 LYS A O 1
ATOM 641 N N . LEU A 1 85 ? -0.045 -4.119 -0.283 1.00 97.81 85 LEU A N 1
ATOM 642 C CA . LEU A 1 85 ? -0.942 -3.232 0.444 1.00 97.81 85 LEU A CA 1
ATOM 643 C C . LEU A 1 85 ? -0.732 -3.405 1.951 1.00 97.81 85 LEU A C 1
ATOM 645 O O . LEU A 1 85 ? -0.964 -4.483 2.495 1.00 97.81 85 LEU A O 1
ATOM 649 N N . ASN A 1 86 ? -0.374 -2.324 2.635 1.00 97.88 86 ASN A N 1
ATOM 650 C CA . ASN A 1 86 ? -0.360 -2.225 4.089 1.00 97.88 86 ASN A CA 1
ATOM 651 C C . ASN A 1 86 ? -1.611 -1.482 4.578 1.00 97.88 86 ASN A C 1
ATOM 653 O O . ASN A 1 86 ? -1.893 -0.365 4.144 1.00 97.88 86 ASN A O 1
ATOM 657 N N . ILE A 1 87 ? -2.339 -2.090 5.510 1.00 98.44 87 ILE A N 1
ATOM 658 C CA . ILE A 1 87 ? -3.555 -1.562 6.133 1.00 98.44 87 ILE A CA 1
ATOM 659 C C . ILE A 1 87 ? -3.255 -1.326 7.613 1.00 98.44 87 ILE A C 1
ATOM 661 O O . ILE A 1 87 ? -2.892 -2.268 8.315 1.00 98.44 87 ILE A O 1
ATOM 665 N N . TYR A 1 88 ? -3.424 -0.094 8.087 1.00 97.81 88 TYR A N 1
ATOM 666 C CA . TYR A 1 88 ? -3.150 0.303 9.470 1.00 97.81 88 TYR A CA 1
ATOM 667 C C . TYR A 1 88 ? -4.462 0.616 10.184 1.00 97.81 88 TYR A C 1
ATOM 669 O O . TYR A 1 88 ? -5.130 1.599 9.851 1.00 97.81 88 TYR A O 1
ATOM 677 N N . HIS A 1 89 ? -4.847 -0.235 11.131 1.00 96.12 89 HIS A N 1
ATOM 678 C CA . HIS A 1 89 ? -6.166 -0.207 11.754 1.00 96.12 89 HIS A CA 1
ATOM 679 C C . HIS A 1 89 ? -6.123 -0.598 13.232 1.00 96.12 89 HIS A C 1
ATOM 681 O O . HIS A 1 89 ? -5.255 -1.350 13.658 1.00 96.12 89 HIS A O 1
ATOM 687 N N . ASP A 1 90 ? -7.148 -0.177 13.967 1.00 94.88 90 ASP A N 1
ATOM 688 C CA . ASP A 1 90 ? -7.370 -0.535 15.375 1.00 94.88 90 ASP A CA 1
ATOM 689 C C . ASP A 1 90 ? -8.599 -1.457 15.536 1.00 94.88 90 ASP A C 1
ATOM 691 O O . ASP A 1 90 ? -9.145 -1.628 16.620 1.00 94.88 90 ASP A O 1
ATOM 695 N N . CYS A 1 91 ? -9.085 -2.047 14.431 1.00 94.88 91 CYS A N 1
ATOM 696 C CA . CYS A 1 91 ? -10.219 -2.977 14.456 1.00 94.88 91 CYS A CA 1
ATOM 697 C C . CYS A 1 91 ? -9.955 -4.141 15.421 1.00 94.88 91 CYS A C 1
ATOM 699 O O . CYS A 1 91 ? -9.010 -4.908 15.204 1.00 94.88 91 CYS A O 1
ATOM 701 N N . ASN A 1 92 ? -10.810 -4.277 16.439 1.00 91.12 92 ASN A N 1
ATOM 702 C CA . ASN A 1 92 ? -10.672 -5.252 17.522 1.00 91.12 92 ASN A CA 1
ATOM 703 C C . ASN A 1 92 ? -9.298 -5.217 18.221 1.00 91.12 92 ASN A C 1
ATOM 705 O O . ASN A 1 92 ? -8.818 -6.252 18.686 1.00 91.12 92 ASN A O 1
ATOM 709 N N . ASP A 1 93 ? -8.660 -4.042 18.292 1.00 88.50 93 ASP A N 1
ATOM 710 C CA . ASP A 1 93 ? -7.381 -3.836 18.975 1.00 88.50 93 ASP A CA 1
ATOM 711 C C . ASP A 1 93 ? -7.478 -2.695 20.002 1.00 88.50 93 ASP A C 1
ATOM 713 O O . ASP A 1 93 ? -8.002 -1.621 19.722 1.00 88.50 93 ASP A O 1
ATOM 717 N N . LEU A 1 94 ? -6.985 -2.952 21.216 1.00 85.06 94 LEU A N 1
ATOM 718 C CA . LEU A 1 94 ? -6.961 -2.002 22.339 1.00 85.06 94 LEU A CA 1
ATOM 719 C C . LEU A 1 94 ? -5.535 -1.535 22.668 1.00 85.06 94 LEU A C 1
ATOM 721 O O . LEU A 1 94 ? -5.327 -0.806 23.640 1.00 85.06 94 LEU A O 1
ATOM 725 N N . LYS A 1 95 ? -4.533 -2.007 21.918 1.00 88.25 95 LYS A N 1
ATOM 726 C CA . LYS A 1 95 ? -3.130 -1.678 22.162 1.00 88.25 95 LYS A CA 1
ATOM 727 C C . LYS A 1 95 ? -2.794 -0.269 21.664 1.00 88.25 95 LYS A C 1
ATOM 729 O O . LYS A 1 95 ? -3.421 0.228 20.733 1.00 88.25 95 LYS A O 1
ATOM 734 N N . PRO A 1 96 ? -1.787 0.389 22.265 1.00 83.62 96 PRO A N 1
ATOM 735 C CA . PRO A 1 96 ? -1.228 1.598 21.682 1.00 83.62 96 PRO A CA 1
ATOM 736 C C . PRO A 1 96 ? -0.571 1.269 20.332 1.00 83.62 96 PRO A C 1
ATOM 738 O O . PRO A 1 96 ? 0.111 0.251 20.210 1.00 83.62 96 PRO A O 1
ATOM 741 N N . CYS A 1 97 ? -0.734 2.181 19.368 1.00 89.69 97 CYS A N 1
ATOM 742 C CA . CYS A 1 97 ? -0.354 2.058 17.953 1.00 89.69 97 CYS A CA 1
ATOM 743 C C . CYS A 1 97 ? -1.266 1.159 17.108 1.00 89.69 97 CYS A C 1
ATOM 745 O O . CYS A 1 97 ? -1.833 0.184 17.581 1.00 89.69 97 CYS A O 1
ATOM 747 N N . GLN A 1 98 ? -1.331 1.475 15.812 1.00 93.50 98 GLN A N 1
ATOM 748 C CA . GLN A 1 98 ? -2.180 0.754 14.869 1.00 93.50 98 GLN A CA 1
ATOM 749 C C . GLN A 1 98 ? -1.596 -0.606 14.491 1.00 93.50 98 GLN A C 1
ATOM 751 O O . GLN A 1 98 ? -0.415 -0.714 14.139 1.00 93.50 98 GLN A O 1
ATOM 756 N N . ARG A 1 99 ? -2.447 -1.635 14.450 1.00 95.06 99 ARG A N 1
ATOM 757 C CA . ARG A 1 99 ? -2.104 -2.931 13.861 1.00 95.06 99 ARG A CA 1
ATOM 758 C C . ARG A 1 99 ? -1.897 -2.781 12.356 1.00 95.06 99 ARG A C 1
ATOM 760 O O . ARG A 1 99 ? -2.703 -2.157 11.668 1.00 95.06 99 ARG A O 1
ATOM 767 N N . LYS A 1 100 ? -0.839 -3.410 11.834 1.00 95.62 100 LYS A N 1
ATOM 768 C CA . LYS A 1 100 ? -0.564 -3.505 10.394 1.00 95.62 100 LYS A CA 1
ATOM 769 C C . LYS A 1 100 ? -0.981 -4.874 9.856 1.00 95.62 100 LYS A C 1
ATOM 771 O O . LYS A 1 100 ? -0.460 -5.893 10.304 1.00 95.62 100 LYS A O 1
ATOM 776 N N . SER A 1 101 ? -1.859 -4.883 8.861 1.00 96.25 101 SER A N 1
ATOM 777 C CA . SER A 1 101 ? -2.166 -6.052 8.030 1.00 96.25 101 SER A CA 1
ATOM 778 C C . SER A 1 101 ? -1.566 -5.847 6.637 1.00 96.25 101 SER A C 1
ATOM 780 O O . SER A 1 101 ? -1.746 -4.781 6.052 1.00 96.25 101 SER A O 1
ATOM 782 N N . THR A 1 102 ? -0.850 -6.841 6.107 1.00 96.81 102 THR A N 1
ATOM 783 C CA . THR A 1 102 ? -0.161 -6.754 4.806 1.00 96.81 102 THR A CA 1
ATOM 784 C C . THR A 1 102 ? -0.739 -7.772 3.828 1.00 96.81 102 THR A C 1
ATOM 786 O O . THR A 1 102 ? -0.869 -8.948 4.164 1.00 96.81 102 THR A O 1
ATOM 789 N N . ILE A 1 103 ? -1.061 -7.327 2.615 1.00 96.69 103 ILE A N 1
ATOM 790 C CA . ILE A 1 103 ? -1.565 -8.160 1.518 1.00 96.69 103 ILE A CA 1
ATOM 791 C C . ILE A 1 103 ? -0.628 -7.989 0.325 1.00 96.69 103 ILE A C 1
ATOM 793 O O . ILE A 1 103 ? -0.457 -6.876 -0.165 1.00 96.69 103 ILE A O 1
ATOM 797 N N . LYS A 1 104 ? -0.036 -9.084 -0.157 1.00 95.88 104 LYS A N 1
ATOM 798 C CA . LYS A 1 104 ? 0.770 -9.073 -1.386 1.00 95.88 104 LYS A CA 1
ATOM 799 C C . LYS A 1 104 ? -0.139 -9.024 -2.611 1.00 95.88 104 LYS A C 1
ATOM 801 O O . LYS A 1 104 ? -1.130 -9.754 -2.669 1.00 95.88 104 LYS A O 1
ATOM 806 N N . ILE A 1 105 ? 0.199 -8.176 -3.573 1.00 95.00 105 ILE A N 1
ATOM 807 C CA . ILE A 1 105 ? -0.495 -8.068 -4.854 1.00 95.00 105 ILE A CA 1
ATOM 808 C C . ILE A 1 105 ? 0.283 -8.921 -5.864 1.00 95.00 105 ILE A C 1
ATOM 810 O O . ILE A 1 105 ? 1.477 -8.709 -6.030 1.00 95.00 105 ILE A O 1
ATOM 814 N N . PRO A 1 106 ? -0.354 -9.898 -6.531 1.00 94.56 106 PRO A N 1
ATOM 815 C CA . PRO A 1 106 ? 0.339 -10.753 -7.491 1.00 94.56 106 PRO A CA 1
ATOM 816 C C . PRO A 1 106 ? 0.941 -9.989 -8.678 1.00 94.56 106 PRO A C 1
ATOM 818 O O . PRO A 1 106 ? 0.294 -9.100 -9.231 1.00 94.56 106 PRO A O 1
ATOM 821 N N . ASP A 1 107 ? 2.093 -10.446 -9.164 1.00 91.38 107 ASP A N 1
ATOM 822 C CA . ASP A 1 107 ? 2.877 -9.809 -10.234 1.00 91.38 107 ASP A CA 1
ATOM 823 C C . ASP A 1 107 ? 2.094 -9.600 -11.538 1.00 91.38 107 ASP A C 1
ATOM 825 O O . ASP A 1 107 ? 2.350 -8.671 -12.298 1.00 91.38 107 ASP A O 1
ATOM 829 N N . LYS A 1 108 ? 1.070 -10.425 -11.794 1.00 93.75 108 LYS A N 1
ATOM 830 C CA . LYS A 1 108 ? 0.179 -10.274 -12.960 1.00 93.75 108 LYS A CA 1
ATOM 831 C C . LYS A 1 108 ? -0.594 -8.945 -12.992 1.00 93.75 108 LYS A C 1
ATOM 833 O O . LYS A 1 108 ? -1.212 -8.641 -14.008 1.00 93.75 108 LYS A O 1
ATOM 838 N N . TYR A 1 109 ? -0.617 -8.201 -11.886 1.00 93.75 109 TYR A N 1
ATOM 839 C CA . TYR A 1 109 ? -1.230 -6.875 -11.787 1.00 93.75 109 TYR A CA 1
ATOM 840 C C . TYR A 1 109 ? -0.221 -5.727 -11.947 1.00 93.75 109 TYR A C 1
ATOM 842 O O . TYR A 1 109 ? -0.596 -4.559 -11.838 1.00 93.75 109 TYR A O 1
ATOM 850 N N . ILE A 1 110 ? 1.045 -6.043 -12.228 1.00 92.75 110 ILE A N 1
ATOM 851 C CA . ILE A 1 110 ? 2.075 -5.067 -12.568 1.00 92.75 110 ILE A CA 1
ATOM 852 C C . ILE A 1 110 ? 1.920 -4.677 -14.033 1.00 92.75 110 ILE A C 1
ATOM 854 O O . ILE A 1 110 ? 1.719 -5.511 -14.917 1.00 92.75 110 ILE A O 1
ATOM 858 N N . THR A 1 111 ? 2.044 -3.384 -14.301 1.00 92.94 111 THR A N 1
ATOM 859 C CA . THR A 1 111 ? 1.999 -2.830 -15.655 1.00 92.94 111 THR A CA 1
ATOM 860 C C . THR A 1 111 ? 3.186 -1.920 -15.910 1.00 92.94 111 THR A C 1
ATOM 862 O O . THR A 1 111 ? 3.702 -1.281 -14.996 1.00 92.94 111 THR A O 1
ATOM 86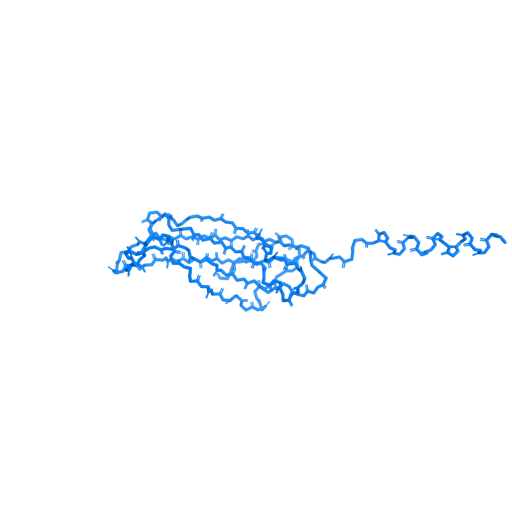5 N N . SER A 1 112 ? 3.627 -1.856 -17.166 1.00 91.31 112 SER A N 1
ATOM 866 C CA . SER A 1 112 ? 4.712 -0.963 -17.572 1.00 91.31 112 SE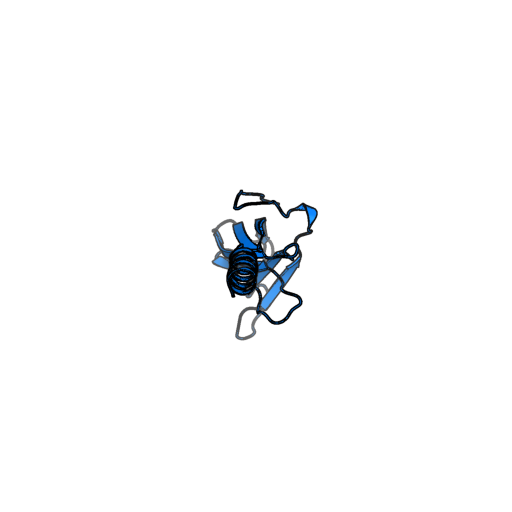R A CA 1
ATOM 867 C C . SER A 1 112 ? 4.223 0.482 -17.706 1.00 91.31 112 SER A C 1
ATOM 869 O O . SER A 1 112 ? 3.122 0.747 -18.193 1.00 91.31 112 SER A O 1
ATOM 871 N N . GLY A 1 113 ? 5.074 1.425 -17.307 1.00 89.00 113 GLY A N 1
ATOM 872 C CA . GLY A 1 113 ? 4.787 2.852 -17.311 1.00 89.00 113 GLY A CA 1
ATOM 873 C C . GLY A 1 113 ? 3.976 3.302 -16.097 1.00 89.00 113 GLY A C 1
ATOM 874 O O . GLY A 1 113 ? 3.686 2.541 -15.180 1.00 89.00 113 GLY A O 1
ATOM 875 N N . LYS A 1 114 ? 3.580 4.579 -16.100 1.00 84.81 114 LYS A N 1
ATOM 876 C CA . LYS A 1 114 ? 2.807 5.208 -15.009 1.00 84.81 114 LYS A CA 1
ATOM 877 C C . LYS A 1 114 ? 1.302 4.871 -15.054 1.00 84.81 114 LYS A C 1
ATOM 879 O O . LYS A 1 114 ? 0.501 5.497 -14.358 1.00 84.81 114 LYS A O 1
ATOM 884 N N . VAL A 1 115 ? 0.876 3.957 -15.932 1.00 68.62 115 VAL A N 1
ATOM 885 C CA . VAL A 1 115 ? -0.528 3.801 -16.344 1.00 68.62 115 VAL A CA 1
ATOM 886 C C . VAL A 1 115 ? -1.267 2.720 -15.538 1.00 68.62 115 VAL A C 1
ATOM 888 O O . VAL A 1 115 ? -1.346 1.568 -15.927 1.00 68.62 115 VAL A O 1
ATOM 891 N N . ARG A 1 116 ? -1.939 3.168 -14.471 1.00 60.94 116 ARG A N 1
ATOM 892 C CA . ARG A 1 116 ? -3.352 2.898 -14.113 1.00 60.94 116 ARG A CA 1
ATOM 893 C C . ARG A 1 116 ? -3.925 1.458 -14.186 1.00 60.94 116 ARG A C 1
ATOM 895 O O . ARG A 1 116 ? -5.115 1.332 -14.477 1.00 60.94 116 ARG A O 1
ATOM 902 N N . ALA A 1 117 ? -3.210 0.404 -13.805 1.00 53.03 117 ALA A N 1
ATOM 903 C CA . ALA A 1 117 ? -3.885 -0.841 -13.407 1.00 53.03 117 ALA A CA 1
ATOM 904 C C . ALA A 1 117 ? -4.589 -0.667 -12.046 1.00 53.03 117 ALA A C 1
ATOM 906 O O . ALA A 1 117 ? -4.035 -0.053 -11.138 1.00 53.03 117 ALA A O 1
ATOM 907 N N . VAL A 1 118 ? -5.818 -1.168 -11.904 1.00 59.00 118 VAL A N 1
ATOM 908 C CA . VAL A 1 118 ? -6.463 -1.372 -10.596 1.00 59.00 118 VAL A CA 1
ATOM 909 C C . VAL A 1 118 ? -6.926 -2.809 -10.552 1.00 59.00 118 VAL A C 1
ATOM 911 O O . VAL A 1 118 ? -7.747 -3.211 -11.379 1.00 59.00 118 VAL A O 1
ATOM 914 N N . SER A 1 119 ? -6.368 -3.545 -9.602 1.00 56.97 119 SER A N 1
ATOM 915 C CA . SER A 1 119 ? -6.731 -4.921 -9.272 1.00 56.97 119 SER A CA 1
ATOM 916 C C . SER A 1 119 ? -8.046 -4.958 -8.507 1.00 56.97 119 SER A C 1
ATOM 918 O O . SER A 1 119 ? -8.234 -4.078 -7.630 1.00 56.97 119 SER A O 1
#